Protein AF-A0ABC9VA26-F1 (afdb_monomer)

pLDDT: mean 80.72, std 15.95, range [45.5, 97.56]

Organism: NCBI:txid1295642

Solvent-accessible surface area (backbone atoms only — not comparable to full-atom values): 7708 Å² total; per-residue (Å²): 144,66,65,67,63,56,54,51,50,52,51,47,50,50,53,49,50,54,56,55,55,68,72,54,53,79,58,58,50,51,78,72,50,93,69,86,76,56,48,67,60,54,50,55,52,52,76,69,41,89,43,71,68,48,44,47,44,54,45,52,43,40,54,74,69,68,38,64,42,79,90,37,53,64,40,18,55,49,41,52,52,49,26,42,77,73,64,79,35,77,81,77,71,78,74,79,74,84,73,56,68,65,57,56,55,48,54,50,52,77,75,37,62,76,74,57,53,56,57,59,66,60,64,78,70,75,124

Nearest PDB structures (foldseek):
  8gck-assembly1_B  TM=5.542E-01  e=7.137E+00  Homo sapiens
  2xcc-assembly1_B  TM=4.313E-01  e=4.707E+00  Pseudomonas aeruginosa

Mean predicted aligned error: 15.09 Å

Secondary structure (DSSP, 8-state):
--HHHHHHHHHHHHHHHHHHTTTS-HHHHHHH-SSPPPHHHHHHHHHT--SHHHHHHHHHHHHHTT--SGGGHHHHHHHHHHHHHHTSS-----------HHHHHHHHHHHS-HHHHHHHHHHTT--

Foldseek 3Di:
DPVVVVVVVVVVVVVVVVVVVVPDDPLVVLVVDPDDDDLVVLVVQVVVCPDLVSLVSSLVSLVVVVCCDVVNVSSVVSNQVSCVVNVNDDPPPPPPDPDPPVVVLVVVPVVDDPVVSVVVVVVVPDD

Radius of gyration: 26.91 Å; Cα contacts (8 Å, |Δi|>4): 59; chains: 1; bounding box: 65×31×69 Å

Structure (mmCIF, N/CA/C/O backbone):
data_AF-A0ABC9VA26-F1
#
_entry.id   AF-A0ABC9VA26-F1
#
loop_
_atom_site.group_PDB
_atom_site.id
_atom_site.type_symbol
_atom_site.label_atom_id
_atom_site.label_alt_id
_atom_site.label_comp_id
_atom_site.label_asym_id
_atom_site.label_entity_id
_atom_site.label_seq_id
_atom_site.pdbx_PDB_ins_code
_atom_site.Cartn_x
_atom_site.Cartn_y
_atom_site.Cartn_z
_atom_site.occupancy
_atom_site.B_iso_or_equiv
_atom_site.auth_seq_id
_atom_site.auth_comp_id
_atom_site.auth_asym_id
_atom_site.auth_atom_id
_atom_site.pdbx_PDB_model_num
ATOM 1 N N . MET A 1 1 ? -43.590 -19.117 21.210 1.00 52.62 1 MET A N 1
ATOM 2 C CA . MET A 1 1 ? -43.569 -17.642 21.121 1.00 52.62 1 MET A CA 1
ATOM 3 C C . MET A 1 1 ? -42.181 -17.157 21.568 1.00 52.62 1 MET A C 1
ATOM 5 O O . MET A 1 1 ? -42.083 -16.396 22.511 1.00 52.62 1 M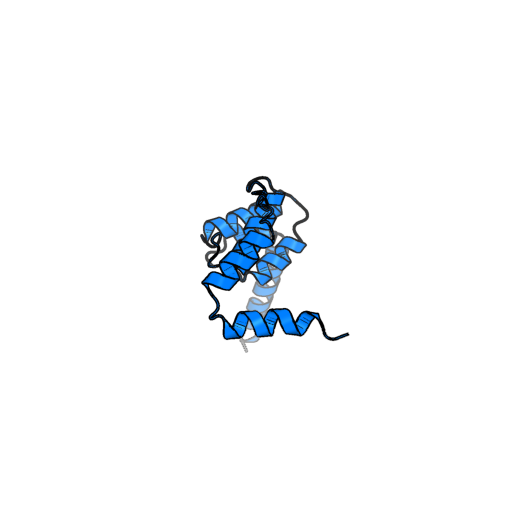ET A O 1
ATOM 9 N N . GLU A 1 2 ? -41.098 -17.658 20.947 1.00 58.44 2 GLU A N 1
ATOM 10 C CA . GLU A 1 2 ? -39.715 -17.468 21.457 1.00 58.44 2 GLU A CA 1
ATOM 11 C C . GLU A 1 2 ? -38.698 -16.985 20.403 1.00 58.44 2 GLU A C 1
ATOM 13 O O . GLU A 1 2 ? -37.549 -16.703 20.729 1.00 58.44 2 GLU A O 1
ATOM 18 N N . HIS A 1 3 ? -39.095 -16.843 19.135 1.00 56.91 3 HIS A N 1
ATOM 19 C CA . HIS A 1 3 ? -38.158 -16.504 18.054 1.00 56.91 3 HIS A CA 1
ATOM 20 C C . HIS A 1 3 ? -37.775 -15.014 17.995 1.00 56.91 3 HIS A C 1
ATOM 22 O O . HIS A 1 3 ? -36.692 -14.689 17.508 1.00 56.91 3 HIS A O 1
ATOM 28 N N . ASP A 1 4 ? -38.604 -14.119 18.542 1.00 59.69 4 ASP A N 1
ATOM 29 C CA . ASP A 1 4 ? -38.341 -12.671 18.523 1.00 59.69 4 ASP A CA 1
ATOM 30 C C . ASP A 1 4 ? -37.138 -12.271 19.389 1.00 59.69 4 ASP A C 1
ATOM 32 O O . ASP A 1 4 ? -36.371 -11.384 19.014 1.00 59.69 4 ASP A O 1
ATOM 36 N N . GLY A 1 5 ? -36.910 -12.961 20.512 1.00 70.19 5 GLY A N 1
ATOM 37 C CA . GLY A 1 5 ? -35.782 -12.668 21.404 1.00 70.19 5 GLY A CA 1
ATOM 38 C C . GLY A 1 5 ? -34.422 -13.033 20.800 1.00 70.19 5 GLY A C 1
ATOM 39 O O . GLY A 1 5 ? -33.432 -12.337 21.024 1.00 70.19 5 GLY A O 1
ATOM 40 N N . VAL A 1 6 ? -34.375 -14.091 19.985 1.00 74.56 6 VAL A N 1
ATOM 41 C CA . VAL A 1 6 ? -33.148 -14.540 19.307 1.00 74.56 6 VAL A CA 1
ATOM 42 C C . VAL A 1 6 ? -32.768 -13.579 18.183 1.00 74.56 6 VAL A C 1
ATOM 44 O O . VAL A 1 6 ? -31.606 -13.213 18.040 1.00 74.56 6 VAL A O 1
ATOM 47 N N . LEU A 1 7 ? -33.746 -13.113 17.404 1.00 72.62 7 LEU A N 1
ATOM 48 C CA . LEU A 1 7 ? -33.492 -12.140 16.342 1.00 72.62 7 LEU A CA 1
ATOM 49 C C . LEU A 1 7 ? -33.051 -10.788 16.910 1.00 72.62 7 LEU A C 1
ATOM 51 O O . LEU A 1 7 ? -32.114 -10.183 16.388 1.00 72.62 7 LEU A O 1
ATOM 55 N N . GLN A 1 8 ? -33.658 -10.338 18.013 1.00 77.06 8 GLN A N 1
ATOM 56 C CA . GLN A 1 8 ? -33.216 -9.121 18.691 1.00 77.06 8 GLN A CA 1
ATOM 57 C C . GLN A 1 8 ? -31.801 -9.249 19.258 1.00 77.06 8 GLN A C 1
ATOM 59 O O . GLN A 1 8 ? -31.021 -8.309 19.119 1.00 77.06 8 GLN A O 1
ATOM 64 N N . SER A 1 9 ? -31.425 -10.401 19.824 1.00 78.25 9 SER A N 1
ATOM 65 C CA . SER A 1 9 ? -30.067 -10.598 20.347 1.00 78.25 9 SER A CA 1
ATOM 66 C C . SER A 1 9 ? -29.009 -10.594 19.239 1.00 78.25 9 SER A C 1
ATOM 68 O O . SER A 1 9 ? -27.959 -9.975 19.403 1.00 78.25 9 SER A O 1
ATOM 70 N N . ILE A 1 10 ? -29.305 -11.192 18.080 1.00 79.75 10 ILE A N 1
ATOM 71 C CA . ILE A 1 10 ? -28.419 -11.179 16.907 1.00 79.75 10 ILE A CA 1
ATOM 72 C C . ILE A 1 10 ? -28.269 -9.756 16.357 1.00 79.75 10 ILE A C 1
ATOM 74 O O . ILE A 1 10 ? -27.153 -9.307 16.093 1.00 79.75 10 ILE A O 1
ATOM 78 N N . LEU A 1 11 ? -29.373 -9.017 16.213 1.00 79.38 11 LEU A N 1
ATOM 79 C CA . LEU A 1 11 ? -29.345 -7.634 15.729 1.00 79.38 11 LEU A CA 1
ATOM 80 C C . LEU A 1 11 ? -28.614 -6.702 16.703 1.00 79.38 11 LEU A C 1
ATOM 82 O O . LEU A 1 11 ? -27.843 -5.841 16.276 1.00 79.38 11 LEU A O 1
ATOM 86 N N . GLN A 1 12 ? -28.803 -6.900 18.007 1.00 81.81 12 GLN A N 1
ATOM 87 C CA . GLN A 1 12 ? -28.093 -6.168 19.049 1.00 81.81 12 GLN A CA 1
ATOM 88 C C . GLN A 1 12 ? -26.593 -6.479 19.022 1.00 81.81 12 GLN A C 1
ATOM 90 O O . GLN A 1 12 ? -25.783 -5.554 19.035 1.00 81.81 12 GLN A O 1
ATOM 95 N N . ALA A 1 13 ? -26.214 -7.753 18.893 1.00 77.00 13 ALA A N 1
ATOM 96 C CA . ALA A 1 13 ? -24.822 -8.167 18.748 1.00 77.00 13 ALA A CA 1
ATOM 97 C C . ALA A 1 13 ? -24.181 -7.563 17.489 1.00 77.00 13 ALA A C 1
ATOM 99 O O . ALA A 1 13 ? -23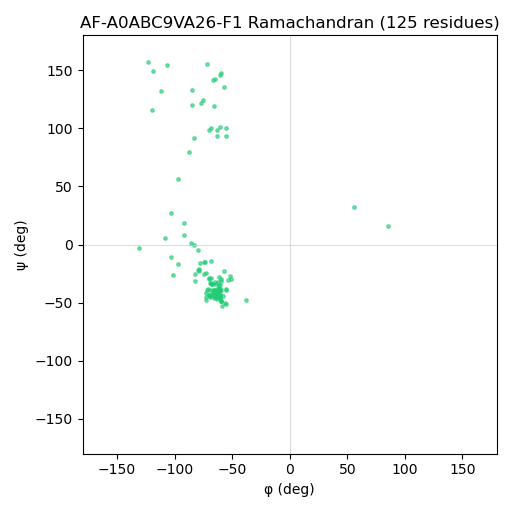.051 -7.082 17.542 1.00 77.00 13 ALA A O 1
ATOM 100 N N . TYR A 1 14 ? -24.916 -7.502 16.375 1.00 71.56 14 TYR A N 1
ATOM 101 C CA . TYR A 1 14 ? -24.460 -6.871 15.137 1.00 71.56 14 TYR A CA 1
ATOM 102 C C . TYR A 1 14 ? -24.277 -5.351 15.288 1.00 71.56 14 TYR A C 1
ATOM 104 O O . TYR A 1 14 ? -23.264 -4.791 14.861 1.00 71.56 14 TYR A O 1
ATOM 112 N N . ALA A 1 15 ? -25.220 -4.667 15.939 1.00 73.50 15 ALA A N 1
ATOM 113 C CA . ALA A 1 15 ? -25.124 -3.238 16.223 1.00 73.50 15 ALA A CA 1
ATOM 114 C C . ALA A 1 15 ? -23.973 -2.914 17.192 1.00 73.50 15 ALA A C 1
ATOM 116 O O . ALA A 1 15 ? -23.268 -1.918 17.005 1.00 73.50 15 ALA A O 1
ATOM 117 N N . GLU A 1 16 ? -23.749 -3.757 18.202 1.00 71.19 16 GLU A N 1
ATOM 118 C CA . GLU A 1 16 ? -22.626 -3.643 19.131 1.00 71.19 16 GLU A CA 1
ATOM 119 C C . GLU A 1 16 ? -21.286 -3.928 18.461 1.00 71.19 16 GLU A C 1
ATOM 121 O O . GLU A 1 16 ? -20.353 -3.152 18.657 1.00 71.19 16 GLU A O 1
ATOM 126 N N . HIS A 1 17 ? -21.193 -4.967 17.629 1.00 68.00 17 HIS A N 1
ATOM 127 C CA . HIS A 1 17 ? -20.025 -5.241 16.794 1.00 68.00 17 HIS A CA 1
ATOM 128 C C . HIS A 1 17 ? -19.709 -4.017 15.936 1.00 68.00 17 HIS A C 1
ATOM 130 O O . HIS A 1 17 ? -18.620 -3.464 16.020 1.00 68.00 17 HIS A O 1
ATOM 136 N N . ARG A 1 18 ? -20.694 -3.465 15.222 1.00 62.22 18 ARG A N 1
ATOM 137 C CA . ARG A 1 18 ? -20.500 -2.253 14.419 1.00 62.22 18 ARG A CA 1
ATOM 138 C C . ARG A 1 18 ? -20.095 -1.034 15.257 1.00 62.22 18 ARG A C 1
ATOM 140 O O . ARG A 1 18 ? -19.296 -0.235 14.788 1.00 62.22 18 ARG A O 1
ATOM 147 N N . LYS A 1 19 ? -20.590 -0.883 16.494 1.00 58.97 19 LYS A N 1
ATOM 148 C CA . LYS A 1 19 ? -20.181 0.183 17.437 1.00 58.97 19 LYS A CA 1
ATOM 149 C C . LYS A 1 19 ? -18.763 -0.003 17.984 1.00 58.97 19 LYS A C 1
ATOM 151 O O . LYS A 1 19 ? -18.067 0.994 18.154 1.00 58.97 19 LYS A O 1
ATOM 156 N N . ARG A 1 20 ? -18.338 -1.237 18.266 1.00 54.88 20 ARG A N 1
ATOM 157 C CA . ARG A 1 20 ? -16.972 -1.566 18.715 1.00 54.88 20 ARG A CA 1
ATOM 158 C C . ARG A 1 20 ? -15.976 -1.384 17.566 1.00 54.88 20 ARG A C 1
ATOM 160 O O . ARG A 1 20 ? -14.976 -0.699 17.739 1.00 54.88 20 ARG A O 1
ATOM 167 N N . HIS A 1 21 ? -16.344 -1.838 16.370 1.00 49.78 21 HIS A N 1
ATOM 168 C CA . HIS A 1 21 ? -15.609 -1.613 15.123 1.00 49.78 21 HIS A CA 1
ATOM 169 C C . HIS A 1 21 ? -15.627 -0.146 14.662 1.00 49.78 21 HIS A C 1
ATOM 171 O O . HIS A 1 21 ? -14.818 0.245 13.836 1.00 49.78 21 HIS A O 1
ATOM 177 N N . ARG A 1 22 ? -16.503 0.701 15.221 1.00 49.09 22 ARG A N 1
ATOM 178 C CA . ARG A 1 22 ? -16.491 2.158 14.996 1.00 49.09 22 ARG A CA 1
ATOM 179 C C . ARG A 1 22 ? -15.350 2.868 15.737 1.00 49.09 22 ARG A C 1
ATOM 181 O O . ARG A 1 22 ? -15.117 4.042 15.466 1.00 49.09 22 ARG A O 1
ATOM 188 N N . LYS A 1 23 ? -14.701 2.207 16.708 1.00 48.28 23 LYS A N 1
ATOM 189 C CA . LYS A 1 23 ? -13.580 2.764 17.486 1.00 48.28 23 LYS 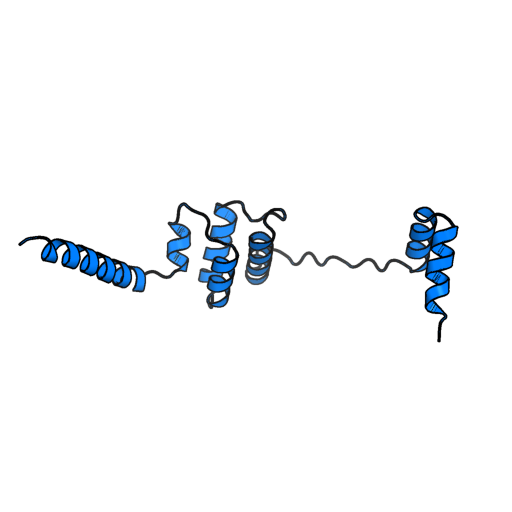A CA 1
ATOM 190 C C . LYS A 1 23 ? -12.206 2.270 17.036 1.00 48.28 23 LYS A C 1
ATOM 192 O O . LYS A 1 23 ? -11.251 3.008 17.242 1.00 48.28 23 LYS A O 1
ATOM 197 N N . MET A 1 24 ? -12.110 1.081 16.441 1.00 56.69 24 MET A N 1
ATOM 198 C CA . MET A 1 24 ? -10.865 0.617 15.825 1.00 56.69 24 MET A CA 1
ATOM 199 C C . MET A 1 24 ? -10.764 1.159 14.406 1.00 56.69 24 MET A C 1
ATOM 201 O O . MET A 1 24 ? -11.717 1.114 13.629 1.00 56.69 24 MET A O 1
ATOM 205 N N . SER A 1 25 ? -9.597 1.696 14.087 1.00 76.50 25 SER A N 1
ATOM 206 C CA . SER A 1 25 ? -9.290 2.174 12.744 1.00 76.50 25 SER A CA 1
ATOM 207 C C . SER A 1 25 ? -9.249 0.981 11.781 1.00 76.50 25 SER A C 1
ATOM 209 O O . SER A 1 25 ? -8.717 -0.068 12.132 1.00 76.50 25 SER A O 1
ATOM 211 N N . GLU A 1 26 ? -9.752 1.121 10.550 1.00 83.50 26 GLU A N 1
ATOM 212 C CA . GLU A 1 26 ? -9.648 0.081 9.502 1.00 83.50 26 GLU A CA 1
ATOM 213 C C . GLU A 1 26 ? -8.198 -0.410 9.310 1.00 83.50 26 GLU A C 1
ATOM 215 O O . GLU A 1 26 ? -7.956 -1.569 8.983 1.00 83.50 26 GLU A O 1
ATOM 220 N N . PHE A 1 27 ? -7.224 0.451 9.613 1.00 86.31 27 PHE A N 1
ATOM 221 C CA . PHE A 1 27 ? -5.795 0.152 9.577 1.00 86.31 27 PHE A CA 1
ATOM 222 C C . PHE A 1 27 ? -5.301 -0.714 10.743 1.00 86.31 27 PHE A C 1
ATOM 224 O O . PHE A 1 27 ? -4.285 -1.384 10.602 1.00 86.31 27 PHE A O 1
ATOM 231 N N . GLU A 1 28 ? -5.973 -0.701 11.896 1.00 86.81 28 GLU A N 1
ATOM 232 C CA . GLU A 1 28 ? -5.645 -1.602 13.013 1.00 86.81 28 GLU A CA 1
ATOM 233 C C . GLU A 1 28 ? -6.067 -3.031 12.683 1.00 86.81 28 GLU A C 1
ATOM 235 O O . GLU A 1 28 ? -5.299 -3.962 12.898 1.00 86.81 28 GLU A O 1
ATOM 240 N N . TYR A 1 29 ? -7.221 -3.198 12.028 1.00 86.62 29 TYR A N 1
ATOM 241 C CA . TYR A 1 29 ? -7.679 -4.513 11.580 1.00 86.62 29 TYR A CA 1
ATOM 242 C C . TYR A 1 29 ? -6.714 -5.189 10.610 1.00 86.62 29 TYR A C 1
ATOM 244 O O . TYR A 1 29 ? -6.627 -6.417 10.612 1.00 86.62 29 TYR A O 1
ATOM 252 N N . LEU A 1 30 ? -5.956 -4.431 9.811 1.00 90.25 30 LEU A N 1
ATOM 253 C CA . LEU A 1 30 ? -4.929 -5.013 8.946 1.00 90.25 30 LEU A CA 1
ATOM 254 C C . LEU A 1 30 ? -3.937 -5.867 9.748 1.00 90.25 30 LEU A C 1
ATOM 256 O O . LEU A 1 30 ? -3.579 -6.954 9.300 1.00 90.25 30 LEU A O 1
ATOM 260 N N . GLN A 1 31 ? -3.549 -5.447 10.954 1.00 87.00 31 GLN A N 1
ATOM 261 C CA . GLN A 1 31 ? -2.582 -6.187 11.767 1.00 87.00 31 GLN A CA 1
ATOM 262 C C . GLN A 1 31 ? -3.139 -7.505 12.318 1.00 87.00 31 GLN A C 1
ATOM 264 O O . GLN A 1 31 ? -2.392 -8.473 12.416 1.00 87.00 31 GLN A O 1
ATOM 269 N N . ASP A 1 32 ? -4.442 -7.601 12.557 1.00 86.50 32 ASP A N 1
ATOM 270 C CA . ASP A 1 32 ? -5.038 -8.799 13.164 1.00 86.50 32 ASP A CA 1
ATOM 271 C C . ASP A 1 32 ? -5.635 -9.774 12.138 1.00 86.50 32 ASP A C 1
ATOM 273 O O . ASP A 1 32 ? -5.913 -10.933 12.446 1.00 86.50 32 ASP A O 1
ATOM 277 N N . THR A 1 33 ? -5.863 -9.319 10.903 1.00 88.12 33 THR A N 1
ATOM 278 C CA . THR A 1 33 ? -6.599 -10.105 9.906 1.00 88.12 33 THR A CA 1
ATOM 279 C C . THR A 1 33 ? -5.744 -11.253 9.335 1.00 88.12 33 THR A C 1
ATOM 281 O O . THR A 1 33 ? -4.690 -10.985 8.753 1.00 88.12 33 THR A O 1
ATOM 284 N N . PRO A 1 34 ? -6.200 -12.525 9.396 1.00 92.19 34 PRO A N 1
ATOM 285 C CA . PRO A 1 34 ? -5.434 -13.677 8.906 1.00 92.19 34 PRO A CA 1
ATOM 286 C C . PRO A 1 34 ? -5.557 -13.915 7.390 1.00 92.19 34 PRO A C 1
ATOM 288 O O . PRO A 1 34 ? -4.980 -14.863 6.869 1.00 92.19 34 PRO A O 1
ATOM 291 N N . TYR A 1 35 ? -6.327 -13.092 6.676 1.00 92.44 35 TYR A N 1
ATOM 292 C CA . TYR A 1 35 ? -6.571 -13.207 5.238 1.00 92.44 35 TYR A CA 1
ATOM 293 C C . TYR A 1 35 ? -6.181 -11.936 4.480 1.00 92.44 35 TYR A C 1
ATOM 295 O O . TYR A 1 35 ? -6.142 -10.837 5.044 1.00 92.44 35 TYR A O 1
ATOM 303 N N . LEU A 1 36 ? -5.910 -12.113 3.185 1.00 95.50 36 LEU A N 1
ATOM 304 C CA . LEU A 1 36 ? -5.520 -11.052 2.268 1.00 95.50 36 LEU A CA 1
ATOM 305 C C . LEU A 1 36 ? -6.757 -10.345 1.694 1.00 95.50 36 LEU A C 1
ATOM 307 O O . LEU A 1 36 ? -7.587 -10.965 1.030 1.00 95.50 36 LEU A O 1
ATOM 311 N N . TYR A 1 37 ? -6.875 -9.039 1.924 1.00 95.94 37 TYR A N 1
ATOM 312 C CA . TYR A 1 37 ? -7.863 -8.194 1.256 1.00 95.94 37 TYR A CA 1
ATOM 313 C C . TYR A 1 37 ? -7.492 -7.965 -0.211 1.00 95.94 37 TYR A C 1
ATOM 315 O O . TYR A 1 37 ? -6.320 -8.008 -0.580 1.00 95.94 37 TYR A O 1
ATOM 323 N N . SER A 1 38 ? -8.488 -7.675 -1.052 1.00 96.12 38 SER A N 1
ATOM 324 C CA . SER A 1 38 ? -8.256 -7.329 -2.461 1.00 96.12 38 SER A CA 1
ATOM 325 C C . SER A 1 38 ? -7.367 -6.087 -2.608 1.00 96.12 38 SER A C 1
ATOM 327 O O . SER A 1 38 ? -7.438 -5.160 -1.798 1.00 96.12 38 SER A O 1
ATOM 329 N N . SER A 1 39 ? -6.566 -6.032 -3.673 1.00 96.12 39 SER A N 1
ATOM 330 C CA . SER A 1 39 ? -5.724 -4.863 -3.960 1.00 96.12 39 SER A CA 1
ATOM 331 C C . SER A 1 39 ? -6.537 -3.579 -4.137 1.00 96.12 39 SER A C 1
ATOM 333 O O . SER A 1 39 ? -6.060 -2.500 -3.793 1.00 96.12 39 SER A O 1
ATOM 335 N N . ASP A 1 40 ? -7.768 -3.683 -4.644 1.00 96.31 40 ASP A N 1
ATOM 336 C CA . ASP A 1 40 ? -8.650 -2.531 -4.844 1.00 96.31 40 ASP A CA 1
ATOM 337 C C . ASP A 1 40 ? -9.119 -1.946 -3.511 1.00 96.31 40 ASP A C 1
ATOM 339 O O . ASP A 1 40 ? -9.018 -0.737 -3.307 1.00 96.31 40 ASP A O 1
ATOM 343 N N . TYR A 1 41 ? -9.514 -2.798 -2.559 1.00 95.38 41 TYR A N 1
ATOM 344 C CA . TYR A 1 41 ? -9.849 -2.356 -1.204 1.00 95.38 41 TYR A CA 1
ATOM 345 C C . TYR A 1 41 ? -8.656 -1.680 -0.516 1.00 95.38 41 TYR A C 1
ATOM 347 O O . TYR A 1 41 ? -8.795 -0.610 0.073 1.00 95.38 41 TYR A O 1
ATOM 355 N N . LEU A 1 42 ? -7.454 -2.259 -0.629 1.00 96.00 42 LEU A N 1
ATOM 356 C CA . LEU A 1 42 ? -6.252 -1.655 -0.047 1.00 96.00 42 LEU A CA 1
ATOM 357 C C . LEU A 1 42 ? -5.915 -0.300 -0.684 1.00 96.00 42 LEU A C 1
ATOM 359 O O . LEU A 1 42 ? -5.450 0.602 0.012 1.00 96.00 42 LEU A O 1
ATOM 363 N N . ARG A 1 43 ? -6.182 -0.120 -1.984 1.00 96.50 43 ARG A N 1
ATOM 364 C CA . ARG A 1 43 ? -6.040 1.177 -2.664 1.00 96.50 43 ARG A CA 1
ATOM 365 C C . ARG A 1 43 ? -7.045 2.205 -2.160 1.00 96.50 43 ARG A C 1
ATOM 367 O O . ARG A 1 43 ? -6.675 3.364 -1.988 1.00 96.50 43 ARG A O 1
ATOM 374 N N . GLU A 1 44 ? -8.295 1.817 -1.932 1.00 94.50 44 GLU A N 1
ATOM 375 C CA . GLU A 1 44 ? -9.297 2.703 -1.329 1.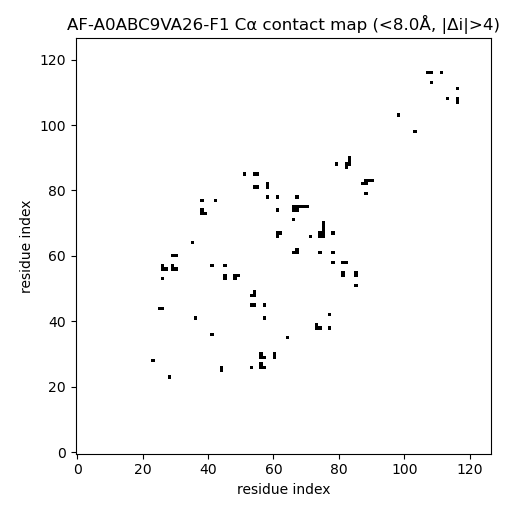00 94.50 44 GLU A CA 1
ATOM 376 C C . GLU A 1 44 ? -8.890 3.118 0.084 1.00 94.50 44 GLU A C 1
ATOM 378 O O . GLU A 1 44 ? -8.895 4.307 0.403 1.00 94.50 44 GLU A O 1
ATOM 383 N N . LEU A 1 45 ? -8.434 2.158 0.888 1.00 94.31 45 LEU A N 1
ATOM 384 C CA . LEU A 1 45 ? -7.939 2.413 2.234 1.00 94.31 45 LEU A CA 1
ATOM 385 C C . LEU A 1 45 ? -6.730 3.361 2.214 1.00 94.31 45 LEU A C 1
ATOM 387 O O . LEU A 1 45 ? -6.674 4.326 2.973 1.00 94.31 45 LEU A O 1
ATOM 391 N N . TYR A 1 46 ? -5.795 3.146 1.288 1.00 95.88 46 TYR A N 1
ATOM 392 C CA . TYR A 1 46 ? -4.645 4.020 1.081 1.00 95.88 46 TYR A CA 1
ATOM 393 C C . TYR A 1 46 ? -5.036 5.455 0.687 1.00 95.88 46 TYR A C 1
ATOM 395 O O . TYR A 1 46 ? -4.425 6.404 1.176 1.00 95.88 46 TYR A O 1
ATOM 403 N N . ARG A 1 47 ? -6.089 5.654 -0.119 1.00 93.94 47 ARG A N 1
ATOM 404 C CA . ARG A 1 47 ? -6.600 7.004 -0.440 1.00 93.94 47 ARG A CA 1
ATOM 405 C C . ARG A 1 47 ? -7.088 7.766 0.797 1.00 93.94 47 ARG A C 1
ATOM 407 O O . ARG A 1 47 ? -7.026 8.989 0.795 1.00 93.94 47 ARG A O 1
ATOM 414 N N . GLY A 1 48 ? -7.550 7.063 1.835 1.00 89.88 48 GLY A N 1
ATOM 415 C CA . GLY A 1 48 ? -7.918 7.633 3.140 1.00 89.88 48 GLY A CA 1
ATOM 416 C C . GLY A 1 48 ? -6.779 7.657 4.175 1.00 89.88 48 GLY A C 1
ATOM 417 O O . GLY A 1 48 ? -7.009 7.918 5.364 1.00 89.88 48 GLY A O 1
ATOM 418 N N . ALA A 1 49 ? -5.547 7.325 3.773 1.00 92.12 49 ALA A N 1
ATOM 419 C CA . ALA A 1 49 ? -4.391 7.252 4.660 1.00 92.12 49 ALA A CA 1
ATOM 420 C C . ALA A 1 49 ? -3.687 8.614 4.800 1.00 92.12 49 ALA A C 1
ATOM 422 O O . ALA A 1 49 ? -2.633 8.857 4.214 1.00 92.12 49 ALA A O 1
ATOM 423 N N . ASP A 1 50 ? -4.241 9.488 5.642 1.00 90.56 50 ASP A N 1
ATOM 424 C CA . ASP A 1 50 ? -3.713 10.853 5.841 1.00 90.56 50 ASP A CA 1
ATOM 425 C C . ASP A 1 50 ? -2.406 10.921 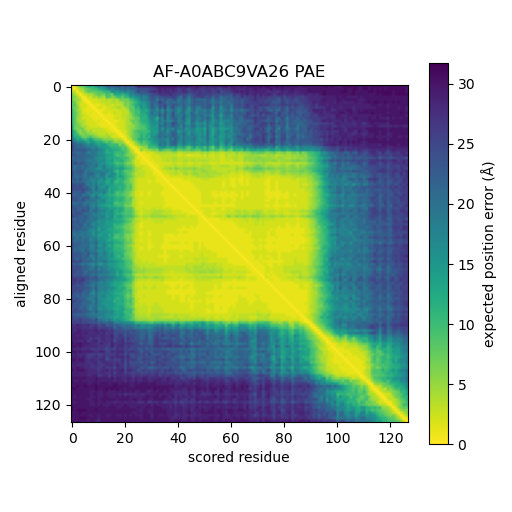6.651 1.00 90.56 50 ASP A C 1
ATOM 427 O O . ASP A 1 50 ? -1.739 11.954 6.687 1.00 90.56 50 ASP A O 1
ATOM 431 N N . THR A 1 51 ? -2.032 9.841 7.343 1.00 93.50 51 THR A N 1
ATOM 432 C CA . THR A 1 51 ? -0.867 9.818 8.238 1.00 93.50 51 THR A CA 1
ATOM 433 C C . THR A 1 51 ? 0.176 8.806 7.784 1.00 93.50 51 THR A C 1
ATOM 435 O O . THR A 1 51 ? -0.148 7.745 7.246 1.00 93.50 51 THR A O 1
ATOM 438 N N . LYS A 1 52 ? 1.453 9.103 8.067 1.00 95.00 52 LYS A N 1
ATOM 439 C CA . LYS A 1 52 ? 2.566 8.170 7.823 1.00 95.00 52 LYS A CA 1
ATOM 440 C C . LYS A 1 52 ? 2.351 6.821 8.512 1.00 95.00 52 LYS A C 1
ATOM 442 O O . LYS A 1 52 ? 2.635 5.792 7.919 1.00 95.00 52 LYS A O 1
ATOM 447 N N . GLU A 1 53 ? 1.794 6.819 9.721 1.00 94.62 53 GLU A N 1
ATOM 448 C CA . GLU A 1 53 ? 1.509 5.590 10.472 1.00 94.62 53 GLU A CA 1
ATOM 449 C C . GLU A 1 53 ? 0.492 4.686 9.757 1.00 94.62 53 GLU A C 1
ATOM 451 O O . GLU A 1 53 ? 0.701 3.482 9.644 1.00 94.62 53 GLU A O 1
ATOM 456 N N . LYS A 1 54 ? -0.591 5.260 9.217 1.00 94.19 54 LYS A N 1
ATOM 457 C CA . LYS A 1 54 ? -1.585 4.512 8.432 1.00 94.19 54 LYS A CA 1
ATOM 458 C C . LYS A 1 54 ? -0.958 3.897 7.179 1.00 94.19 54 LYS A C 1
ATOM 460 O O . LYS A 1 54 ? -1.201 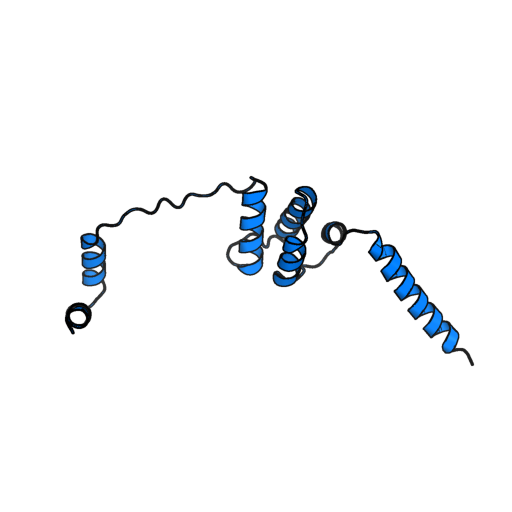2.732 6.874 1.00 94.19 54 LYS A O 1
ATOM 465 N N . LYS A 1 55 ? -0.117 4.669 6.484 1.00 96.19 55 LYS A N 1
ATOM 466 C CA . LYS A 1 55 ? 0.639 4.196 5.317 1.00 96.19 55 LYS A CA 1
ATOM 467 C C . LYS A 1 55 ? 1.611 3.073 5.690 1.00 96.19 55 LYS A C 1
ATOM 469 O O . LYS A 1 55 ? 1.661 2.076 4.982 1.00 96.19 55 LYS A O 1
ATOM 474 N N . GLN A 1 56 ? 2.303 3.184 6.827 1.00 96.50 56 GLN A N 1
ATOM 475 C CA . GLN A 1 56 ? 3.183 2.128 7.336 1.00 96.50 56 GLN A CA 1
ATOM 476 C C . GLN A 1 56 ? 2.412 0.831 7.607 1.00 96.50 56 GLN A C 1
ATOM 478 O O . GLN A 1 56 ? 2.828 -0.224 7.152 1.00 96.50 56 GLN A O 1
ATOM 483 N N . LYS A 1 57 ? 1.239 0.901 8.252 1.00 95.94 57 LYS A N 1
ATOM 484 C CA . LYS A 1 57 ? 0.408 -0.292 8.504 1.00 95.94 57 LYS A CA 1
ATOM 485 C C . LYS A 1 57 ? -0.006 -1.005 7.211 1.00 95.94 57 LYS A C 1
ATOM 487 O O . LYS A 1 57 ? -0.014 -2.231 7.173 1.00 95.94 57 LYS A O 1
ATOM 492 N N . LEU A 1 58 ? -0.327 -0.257 6.152 1.00 96.31 58 LEU A N 1
ATOM 493 C CA . LEU A 1 58 ? -0.588 -0.820 4.819 1.00 96.31 58 LEU A CA 1
ATOM 494 C C . LEU A 1 58 ? 0.658 -1.462 4.199 1.00 96.31 58 LEU A C 1
ATOM 496 O O . LEU A 1 58 ? 0.559 -2.543 3.624 1.00 96.31 58 LEU A O 1
ATOM 500 N N . PHE A 1 59 ? 1.808 -0.796 4.307 1.00 97.56 59 PHE A N 1
ATOM 501 C CA . PHE A 1 59 ? 3.082 -1.302 3.804 1.00 97.56 59 PHE A CA 1
ATOM 502 C C . PHE A 1 59 ? 3.431 -2.646 4.453 1.00 97.56 59 PHE A C 1
ATOM 504 O O . PHE A 1 59 ? 3.609 -3.643 3.753 1.00 97.56 59 PHE A O 1
ATOM 511 N N . ASP A 1 60 ? 3.408 -2.691 5.785 1.00 96.44 60 ASP A N 1
ATOM 512 C CA . ASP A 1 60 ? 3.705 -3.886 6.576 1.00 96.44 60 ASP A CA 1
ATOM 513 C C . ASP A 1 60 ? 2.701 -5.011 6.287 1.00 96.44 60 ASP A C 1
ATOM 515 O O . ASP A 1 60 ? 3.070 -6.181 6.215 1.00 96.44 60 ASP A O 1
ATOM 519 N N . TYR A 1 61 ? 1.423 -4.670 6.086 1.00 96.94 61 TYR A N 1
ATOM 520 C CA . TYR A 1 61 ? 0.387 -5.636 5.725 1.00 96.94 61 TYR A CA 1
ATOM 521 C C . TYR A 1 61 ? 0.694 -6.335 4.396 1.00 96.94 61 TYR A C 1
ATOM 523 O O . TYR A 1 61 ? 0.607 -7.559 4.318 1.00 96.94 61 TYR A O 1
ATOM 531 N N . ILE A 1 62 ? 1.084 -5.578 3.365 1.00 96.94 62 ILE A N 1
ATOM 532 C CA . ILE A 1 62 ? 1.443 -6.143 2.057 1.00 96.94 62 ILE A CA 1
ATOM 533 C C . ILE A 1 62 ? 2.686 -7.037 2.171 1.00 96.94 62 ILE A C 1
ATOM 535 O O . ILE A 1 62 ? 2.687 -8.134 1.612 1.00 96.94 62 ILE A O 1
ATOM 539 N N . GLN A 1 63 ? 3.701 -6.619 2.937 1.00 96.44 63 GLN A N 1
ATOM 540 C CA . GLN A 1 63 ? 4.897 -7.436 3.183 1.00 96.44 63 GLN A CA 1
ATOM 541 C C . GLN A 1 63 ? 4.580 -8.724 3.936 1.00 96.44 63 GLN A C 1
ATOM 543 O O . GLN A 1 63 ? 5.093 -9.779 3.586 1.00 96.44 63 GLN A O 1
ATOM 548 N N . ARG A 1 64 ? 3.715 -8.665 4.954 1.00 96.44 64 ARG A N 1
ATOM 549 C CA . ARG A 1 64 ? 3.352 -9.839 5.756 1.00 96.44 64 ARG A CA 1
ATOM 550 C C . ARG A 1 64 ? 2.709 -10.945 4.923 1.00 96.44 64 ARG A C 1
ATOM 552 O O . ARG A 1 64 ? 2.884 -12.115 5.240 1.00 96.44 64 ARG A O 1
ATOM 559 N N . PHE A 1 65 ? 1.935 -10.577 3.905 1.00 96.75 65 PHE A N 1
ATOM 560 C CA . PHE A 1 65 ? 1.334 -11.533 2.974 1.00 96.75 65 PHE A CA 1
ATOM 561 C C . PHE A 1 65 ? 2.255 -11.909 1.809 1.00 96.75 65 PHE A C 1
ATOM 563 O O . PHE A 1 65 ? 1.824 -12.675 0.954 1.00 96.75 65 PHE A O 1
ATOM 570 N N . GLU A 1 66 ? 3.484 -11.382 1.765 1.00 96.62 66 GLU A N 1
ATOM 571 C CA . GLU A 1 66 ? 4.482 -11.664 0.724 1.00 96.62 66 GLU A CA 1
ATOM 572 C C . GLU A 1 66 ? 3.958 -11.378 -0.699 1.00 96.62 66 GLU A C 1
ATOM 574 O O . GLU A 1 66 ? 4.319 -12.032 -1.671 1.00 96.62 66 GLU A O 1
ATOM 579 N N . VAL A 1 67 ? 3.083 -10.372 -0.839 1.00 96.75 67 VAL A N 1
ATOM 580 C CA . VAL A 1 67 ? 2.517 -9.939 -2.136 1.00 96.75 67 VAL A CA 1
ATOM 581 C C . VAL A 1 67 ? 3.163 -8.655 -2.658 1.00 96.75 67 VAL A C 1
ATOM 583 O O . VAL A 1 67 ? 2.566 -7.882 -3.409 1.00 96.75 67 VAL A O 1
ATOM 586 N N . ASN A 1 68 ? 4.410 -8.425 -2.253 1.00 95.44 68 ASN A N 1
ATOM 587 C CA . ASN A 1 68 ? 5.252 -7.298 -2.643 1.00 95.44 68 ASN A CA 1
ATOM 588 C C . ASN A 1 68 ? 6.138 -7.591 -3.870 1.00 95.44 68 ASN A C 1
ATOM 590 O O . ASN A 1 68 ? 7.096 -6.856 -4.104 1.00 95.44 68 ASN A O 1
ATOM 594 N N . ASP A 1 69 ? 5.806 -8.617 -4.660 1.00 93.88 69 ASP A N 1
ATOM 595 C CA . ASP A 1 69 ? 6.502 -8.999 -5.896 1.00 93.88 69 ASP A CA 1
ATOM 596 C C . ASP A 1 69 ? 5.713 -8.647 -7.165 1.00 93.88 69 ASP A C 1
ATOM 598 O O . ASP A 1 69 ? 4.481 -8.604 -7.170 1.00 93.88 69 ASP A O 1
ATOM 602 N N . LYS A 1 70 ? 6.429 -8.460 -8.286 1.00 92.19 70 LYS A N 1
ATOM 603 C CA . LYS A 1 70 ? 5.878 -8.037 -9.595 1.00 92.19 70 LYS A CA 1
ATOM 604 C C . LYS A 1 70 ? 4.778 -8.955 -10.147 1.00 92.19 70 LYS A C 1
ATOM 606 O O . LYS A 1 70 ? 3.962 -8.507 -10.957 1.00 92.19 70 LYS A O 1
ATOM 611 N N . GLU A 1 71 ? 4.741 -10.213 -9.713 1.00 94.19 71 GLU A N 1
ATOM 612 C CA . GLU A 1 71 ? 3.699 -11.187 -10.063 1.00 94.19 71 GLU A CA 1
ATOM 613 C C . GLU A 1 71 ? 2.314 -10.733 -9.568 1.00 94.19 71 GLU A C 1
ATOM 615 O O . GLU A 1 71 ? 1.305 -10.904 -10.254 1.00 94.19 71 GLU A O 1
ATOM 620 N N . TYR A 1 72 ? 2.273 -10.020 -8.440 1.00 95.25 72 TYR A N 1
ATOM 621 C CA . TYR A 1 72 ? 1.069 -9.483 -7.816 1.00 95.25 72 TYR A CA 1
ATOM 622 C C . TYR A 1 72 ? 0.845 -8.014 -8.187 1.00 95.25 72 TYR A C 1
ATOM 624 O O . TYR A 1 72 ? 0.718 -7.156 -7.317 1.00 95.25 72 TYR A O 1
ATOM 632 N N . ARG A 1 73 ? 0.768 -7.702 -9.491 1.00 92.25 73 ARG A N 1
ATOM 633 C CA . ARG A 1 73 ? 0.742 -6.323 -10.044 1.00 92.25 73 ARG A CA 1
ATOM 634 C C . ARG A 1 73 ? -0.049 -5.287 -9.229 1.00 92.25 73 ARG A C 1
ATOM 636 O O . ARG A 1 73 ? 0.436 -4.177 -9.006 1.00 92.25 73 ARG A O 1
ATOM 643 N N . GLY A 1 74 ? -1.275 -5.620 -8.814 1.00 94.62 74 GLY A N 1
ATOM 644 C CA . GLY A 1 74 ? -2.141 -4.714 -8.050 1.00 94.62 74 GLY A CA 1
ATOM 645 C C . GLY A 1 74 ? -1.557 -4.339 -6.686 1.00 94.62 74 GLY A C 1
ATOM 646 O O . GLY A 1 74 ? -1.501 -3.157 -6.350 1.00 94.62 74 GLY A O 1
ATOM 647 N N . TYR A 1 75 ? -1.070 -5.334 -5.947 1.00 97.56 75 TYR A N 1
ATOM 648 C CA . TYR A 1 75 ? -0.425 -5.166 -4.646 1.00 97.56 75 TYR A CA 1
ATOM 649 C C . TYR A 1 75 ? 0.964 -4.553 -4.782 1.00 97.56 75 TYR A C 1
ATOM 651 O O . TYR A 1 75 ? 1.266 -3.589 -4.088 1.00 97.56 75 TYR A O 1
ATOM 659 N N . TYR A 1 76 ? 1.758 -5.038 -5.736 1.00 96.81 76 TYR A N 1
ATOM 660 C CA . TYR A 1 76 ? 3.104 -4.549 -6.012 1.00 96.81 76 TYR A CA 1
ATOM 661 C C . TYR A 1 76 ? 3.136 -3.049 -6.296 1.00 96.81 76 TYR A C 1
ATOM 663 O O . TYR A 1 76 ? 3.882 -2.312 -5.663 1.00 96.81 76 TYR A O 1
ATOM 671 N N . SER A 1 77 ? 2.270 -2.574 -7.197 1.00 96.31 77 SER A N 1
ATOM 672 C CA . SER A 1 77 ? 2.198 -1.142 -7.518 1.00 96.31 77 SER A CA 1
ATOM 673 C C . SER A 1 77 ? 1.847 -0.280 -6.303 1.00 96.31 77 SER A C 1
ATOM 675 O O . SER A 1 77 ? 2.394 0.807 -6.137 1.00 96.31 77 SER A O 1
ATOM 677 N N . LEU A 1 78 ? 0.951 -0.770 -5.439 1.00 97.25 78 LEU A N 1
ATOM 678 C CA . LEU A 1 78 ? 0.579 -0.082 -4.207 1.00 97.25 78 LEU A CA 1
ATOM 679 C C . LEU A 1 78 ? 1.736 -0.096 -3.197 1.00 97.25 78 LEU A C 1
ATOM 681 O O . LEU A 1 78 ? 2.028 0.929 -2.590 1.00 97.25 78 LEU A O 1
ATOM 685 N N . TYR A 1 79 ? 2.409 -1.235 -3.050 1.00 97.44 79 TYR A N 1
ATOM 686 C CA . TYR A 1 79 ? 3.577 -1.405 -2.192 1.00 97.44 79 TYR A CA 1
ATOM 687 C C . TYR A 1 79 ? 4.720 -0.468 -2.588 1.00 97.44 79 TYR A C 1
ATOM 689 O O . TYR A 1 79 ? 5.237 0.247 -1.732 1.00 97.44 79 TYR A O 1
ATOM 697 N N . GLU A 1 80 ? 5.061 -0.408 -3.879 1.00 96.38 80 GLU A N 1
ATOM 698 C CA . GLU A 1 80 ? 6.071 0.516 -4.398 1.00 96.38 80 GLU A CA 1
ATOM 699 C C . GLU A 1 80 ? 5.703 1.972 -4.125 1.00 96.38 80 GLU A C 1
ATOM 701 O O . GLU A 1 80 ? 6.522 2.736 -3.617 1.00 96.38 80 GLU A O 1
ATOM 706 N N . GLN A 1 81 ? 4.460 2.357 -4.429 1.00 96.00 81 GLN A N 1
ATOM 707 C CA . GLN A 1 81 ? 3.991 3.722 -4.222 1.00 96.00 81 GLN A CA 1
ATOM 708 C C . GLN A 1 81 ? 4.090 4.132 -2.747 1.00 96.00 81 GLN A C 1
ATOM 710 O O . GLN A 1 81 ? 4.639 5.187 -2.430 1.00 96.00 81 GLN A O 1
ATOM 715 N N . ILE A 1 82 ? 3.594 3.288 -1.839 1.00 96.75 82 ILE A N 1
ATOM 716 C CA . ILE A 1 82 ? 3.664 3.542 -0.399 1.00 96.75 82 ILE A CA 1
ATOM 717 C C . ILE A 1 82 ? 5.122 3.573 0.068 1.00 96.75 82 ILE A C 1
ATOM 719 O O . ILE A 1 82 ? 5.507 4.474 0.811 1.00 96.75 82 ILE A O 1
ATOM 723 N N . GLY A 1 83 ? 5.943 2.617 -0.368 1.00 96.50 83 GLY A N 1
ATOM 724 C CA . GLY A 1 83 ? 7.347 2.522 0.018 1.00 96.50 83 GLY A CA 1
ATOM 725 C C . GLY A 1 83 ? 8.159 3.743 -0.401 1.00 96.50 83 GLY A C 1
ATOM 726 O O . GLY A 1 83 ? 8.929 4.249 0.410 1.00 96.50 83 GLY A O 1
ATOM 727 N N . ARG A 1 84 ? 7.931 4.281 -1.604 1.00 95.19 84 ARG A N 1
ATOM 728 C CA . ARG A 1 84 ? 8.562 5.530 -2.066 1.00 95.19 84 ARG A CA 1
ATOM 729 C C . ARG A 1 84 ? 8.144 6.727 -1.216 1.00 95.19 84 ARG A C 1
ATOM 731 O O . ARG A 1 84 ? 8.989 7.499 -0.776 1.00 95.19 84 ARG A O 1
ATOM 738 N N . GLU A 1 85 ? 6.854 6.857 -0.898 1.00 95.19 85 GLU A N 1
ATOM 739 C CA . GLU A 1 85 ? 6.364 7.937 -0.026 1.00 95.19 85 GLU A CA 1
ATOM 740 C C . GLU A 1 85 ? 6.888 7.846 1.414 1.00 95.19 85 GLU A C 1
ATOM 742 O O . GLU A 1 85 ? 7.061 8.864 2.095 1.00 95.19 85 GLU A O 1
ATOM 747 N N . LEU A 1 86 ? 7.114 6.627 1.905 1.00 95.94 86 LEU A N 1
ATOM 748 C CA . LEU A 1 86 ? 7.697 6.385 3.221 1.00 95.94 86 LEU A CA 1
ATOM 749 C C . LEU A 1 86 ? 9.224 6.543 3.227 1.00 95.94 86 LEU A C 1
ATOM 751 O O . LEU A 1 86 ? 9.775 6.844 4.288 1.00 95.94 86 LEU A O 1
ATOM 755 N N . GLY A 1 87 ? 9.872 6.424 2.065 1.00 93.81 87 GLY A N 1
ATOM 756 C CA . GLY A 1 87 ? 11.326 6.418 1.898 1.00 93.81 87 GLY A CA 1
ATOM 757 C C . GLY A 1 87 ? 11.971 5.040 2.093 1.00 93.81 87 GLY A C 1
ATOM 758 O O . GLY A 1 87 ? 13.176 4.968 2.293 1.00 93.81 87 GLY A O 1
ATOM 759 N N . HIS A 1 88 ? 11.183 3.961 2.066 1.00 91.88 88 HIS A N 1
ATOM 760 C CA . HIS A 1 88 ? 11.661 2.572 2.175 1.00 91.88 88 HIS A CA 1
ATOM 761 C C . HIS A 1 88 ? 12.158 2.008 0.850 1.00 91.88 88 HIS A C 1
ATOM 763 O O . HIS A 1 88 ? 12.942 1.065 0.830 1.00 91.88 88 HIS A O 1
ATOM 769 N N . ILE A 1 89 ? 11.652 2.557 -0.251 1.00 91.00 89 ILE A N 1
ATOM 770 C CA . ILE A 1 89 ? 12.019 2.171 -1.607 1.00 91.00 89 ILE A CA 1
ATOM 771 C C . ILE A 1 89 ? 12.596 3.419 -2.246 1.00 91.00 89 ILE A C 1
ATOM 773 O O . ILE A 1 89 ? 11.905 4.432 -2.378 1.00 91.00 89 ILE A O 1
ATOM 777 N N . GLU A 1 90 ? 13.877 3.354 -2.585 1.00 82.38 90 GLU A N 1
ATOM 778 C CA . GLU A 1 90 ?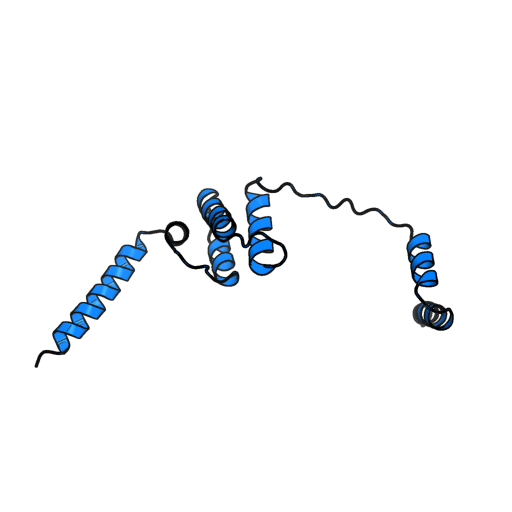 14.506 4.404 -3.366 1.00 82.38 90 GLU A CA 1
ATOM 779 C C . GLU A 1 90 ? 13.857 4.435 -4.748 1.00 82.38 90 GLU A C 1
ATOM 781 O O . GLU A 1 90 ? 13.528 3.393 -5.319 1.00 82.38 90 GLU A O 1
ATOM 786 N N . ASP A 1 91 ? 13.667 5.634 -5.296 1.00 65.94 91 ASP A N 1
ATOM 787 C CA . ASP A 1 91 ? 13.414 5.740 -6.722 1.00 65.94 91 ASP A CA 1
ATOM 788 C C . ASP A 1 91 ? 14.666 5.207 -7.420 1.00 65.94 91 ASP A C 1
ATOM 790 O O . ASP A 1 91 ? 15.656 5.928 -7.574 1.00 65.94 91 ASP A O 1
ATOM 794 N N . GLU A 1 92 ? 14.624 3.945 -7.852 1.00 63.31 92 GLU A N 1
ATOM 795 C CA . GLU A 1 92 ? 15.442 3.497 -8.965 1.00 63.31 92 GLU A CA 1
ATOM 796 C C . GLU A 1 92 ? 15.085 4.436 -10.115 1.00 63.31 92 GLU A C 1
ATOM 798 O O . GLU A 1 92 ? 14.074 4.285 -10.805 1.00 63.31 92 GLU A O 1
ATOM 803 N N . LYS A 1 93 ? 15.868 5.505 -10.261 1.00 57.84 93 LYS A N 1
ATOM 804 C CA . LYS A 1 93 ? 15.858 6.310 -11.466 1.00 57.84 93 LYS A CA 1
ATOM 805 C C . LYS A 1 93 ? 16.328 5.353 -12.542 1.00 57.84 93 LYS A C 1
ATOM 807 O O . LYS A 1 93 ? 17.530 5.174 -12.704 1.00 57.84 93 LYS A O 1
ATOM 812 N N . GLU A 1 94 ? 15.390 4.704 -13.224 1.00 58.56 94 GLU A N 1
ATOM 813 C CA . GLU A 1 94 ? 15.679 4.022 -14.474 1.00 58.56 94 GLU A CA 1
ATOM 814 C C . GLU A 1 94 ? 16.310 5.080 -15.379 1.00 58.56 94 GLU A C 1
ATOM 816 O O . GLU A 1 94 ? 15.651 5.994 -15.884 1.00 58.56 94 GLU A O 1
ATOM 821 N N . GLU A 1 95 ? 17.636 5.042 -15.465 1.00 56.50 95 GLU A N 1
ATOM 822 C CA . GLU A 1 95 ? 18.398 5.950 -16.292 1.00 56.50 95 GLU A CA 1
ATOM 823 C C . GLU A 1 95 ? 18.071 5.568 -17.731 1.00 56.50 95 GLU A C 1
ATOM 825 O O . GLU A 1 95 ? 18.544 4.561 -18.259 1.00 56.50 95 GLU A O 1
A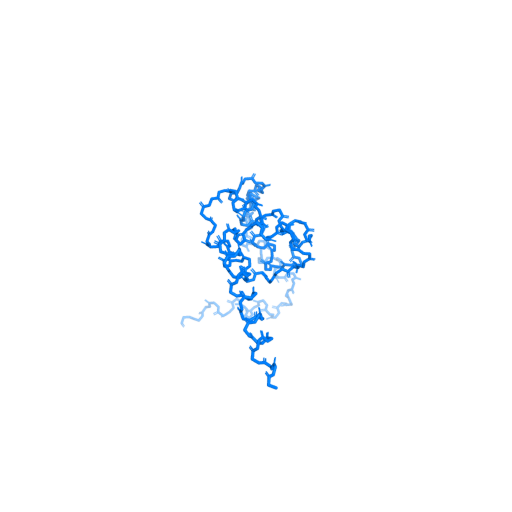TOM 830 N N . TYR A 1 96 ? 17.175 6.337 -18.349 1.00 63.66 96 TYR A N 1
ATOM 831 C CA . TYR A 1 96 ? 16.841 6.163 -19.751 1.00 63.66 96 TYR A CA 1
ATOM 832 C C . TYR A 1 96 ? 18.107 6.370 -20.571 1.00 63.66 96 TYR A C 1
ATOM 834 O O . TYR A 1 96 ? 18.524 7.500 -20.840 1.00 63.66 96 TYR A O 1
ATOM 842 N N . ILE A 1 97 ? 18.710 5.266 -20.995 1.00 72.88 97 ILE A N 1
ATOM 843 C CA . ILE A 1 97 ? 19.819 5.311 -21.930 1.00 72.88 97 ILE A CA 1
ATOM 844 C C . ILE A 1 97 ? 19.249 5.847 -23.240 1.00 72.88 97 ILE A C 1
ATOM 846 O O . ILE A 1 97 ? 18.335 5.265 -23.831 1.00 72.88 97 ILE A O 1
ATOM 850 N N . GLN A 1 98 ? 19.758 6.984 -23.702 1.00 75.88 98 GLN A N 1
ATOM 851 C CA . GLN A 1 98 ? 19.389 7.509 -25.009 1.00 75.88 98 GLN A CA 1
ATOM 852 C C . GLN A 1 98 ? 20.002 6.611 -26.075 1.00 75.88 98 GLN A C 1
ATOM 854 O O . GLN A 1 98 ? 21.180 6.721 -26.404 1.00 75.88 98 GLN A O 1
ATOM 859 N N . ILE A 1 99 ? 19.190 5.700 -26.607 1.00 80.31 99 ILE A N 1
ATOM 860 C CA . ILE A 1 99 ? 19.607 4.820 -27.691 1.00 80.31 99 ILE A CA 1
ATOM 861 C C . ILE A 1 99 ? 19.578 5.625 -28.999 1.00 80.31 99 ILE A C 1
ATOM 863 O O . ILE A 1 99 ? 18.518 6.139 -29.380 1.00 80.31 99 ILE A O 1
ATOM 867 N N . PRO A 1 100 ? 20.705 5.744 -29.725 1.00 88.31 100 PRO A N 1
ATOM 868 C CA . PRO A 1 100 ? 20.719 6.389 -31.029 1.00 88.31 100 PRO A CA 1
ATOM 869 C C . PRO A 1 100 ? 19.731 5.711 -31.980 1.00 88.31 100 PRO A C 1
ATOM 871 O O . PRO A 1 100 ? 19.701 4.485 -32.097 1.00 88.31 100 PRO A O 1
ATOM 874 N N . LYS A 1 101 ? 18.958 6.508 -32.727 1.00 80.69 101 LYS A N 1
ATOM 875 C CA . LYS A 1 101 ? 17.984 5.992 -33.708 1.00 80.69 101 LYS A CA 1
ATOM 876 C C . LYS A 1 101 ? 18.608 5.027 -34.724 1.00 80.69 101 LYS A C 1
ATOM 878 O O . LYS A 1 101 ? 17.922 4.125 -35.193 1.00 80.69 101 LYS A O 1
ATOM 883 N N . SER A 1 102 ? 19.889 5.204 -35.052 1.00 82.44 102 SER A N 1
ATOM 884 C CA . SER A 1 102 ? 20.643 4.310 -35.936 1.00 82.44 102 SER A CA 1
ATOM 885 C C . SER A 1 102 ? 20.725 2.885 -35.395 1.00 82.44 102 SER A C 1
ATOM 887 O O . SER A 1 102 ? 20.494 1.951 -36.155 1.00 82.44 102 SER A O 1
ATOM 889 N N . LEU A 1 103 ? 20.980 2.724 -34.095 1.00 84.19 103 LEU A N 1
ATOM 890 C CA . LEU A 1 103 ? 21.104 1.419 -33.451 1.00 84.19 103 LEU A CA 1
ATOM 891 C C . LEU A 1 103 ? 19.748 0.705 -33.386 1.00 84.19 103 LEU A C 1
ATOM 893 O O . LEU A 1 103 ? 19.657 -0.484 -33.671 1.00 84.19 103 LEU A O 1
ATOM 897 N N . ILE A 1 104 ? 18.673 1.450 -33.108 1.00 83.12 104 ILE A N 1
ATOM 898 C CA . ILE A 1 104 ? 17.299 0.920 -33.155 1.00 83.12 104 ILE A CA 1
ATOM 899 C C . ILE A 1 104 ? 16.959 0.448 -34.577 1.00 83.12 104 ILE A C 1
ATOM 901 O O . ILE A 1 104 ? 16.396 -0.628 -34.759 1.00 83.12 104 ILE A O 1
ATOM 905 N N . ALA A 1 105 ? 17.318 1.237 -35.594 1.00 82.19 105 ALA A N 1
ATOM 906 C CA . ALA A 1 105 ? 17.067 0.907 -36.996 1.00 82.19 105 ALA A CA 1
ATOM 907 C C . ALA A 1 105 ? 17.932 -0.255 -37.513 1.00 82.19 105 ALA A C 1
ATOM 909 O O . ALA A 1 105 ? 17.538 -0.942 -38.452 1.00 82.19 105 ALA A O 1
ATOM 910 N N . GLU A 1 106 ? 19.126 -0.453 -36.959 1.00 83.75 106 GLU A N 1
ATOM 911 C CA . GLU A 1 106 ? 19.981 -1.605 -37.250 1.00 83.75 106 GLU A CA 1
ATOM 912 C C . GLU A 1 106 ? 19.429 -2.879 -36.609 1.00 83.75 106 GLU A C 1
ATOM 914 O O . GLU A 1 106 ? 19.247 -3.872 -37.305 1.00 83.75 106 GLU A O 1
ATOM 919 N N . TYR A 1 107 ? 19.056 -2.823 -35.329 1.00 82.12 107 TYR A N 1
ATOM 920 C CA . TYR A 1 107 ? 18.406 -3.934 -34.634 1.00 82.12 107 TYR A CA 1
ATOM 921 C C . TYR A 1 107 ? 17.099 -4.354 -35.321 1.00 82.12 107 TYR A C 1
ATOM 923 O O . TYR A 1 107 ? 16.865 -5.536 -35.560 1.00 82.12 107 TYR A O 1
ATOM 931 N N . ALA A 1 108 ? 16.267 -3.383 -35.711 1.00 81.38 108 ALA A N 1
ATOM 932 C CA . ALA A 1 108 ? 15.044 -3.655 -36.460 1.00 81.38 108 ALA A CA 1
ATOM 933 C C . ALA A 1 108 ? 15.329 -4.319 -37.817 1.00 81.38 108 ALA A C 1
ATOM 935 O O . ALA A 1 108 ? 14.608 -5.234 -38.191 1.00 81.38 108 ALA A O 1
ATOM 936 N N . ARG A 1 109 ? 16.394 -3.914 -38.525 1.00 79.88 109 ARG A N 1
ATOM 937 C CA . ARG A 1 109 ? 16.825 -4.564 -39.776 1.00 79.88 109 ARG A CA 1
ATOM 938 C C . ARG A 1 109 ? 17.340 -5.984 -39.572 1.00 79.88 109 ARG A C 1
ATOM 940 O O . ARG A 1 109 ? 17.149 -6.809 -40.445 1.00 79.88 109 ARG A O 1
ATOM 947 N N . GLN A 1 110 ? 17.988 -6.274 -38.448 1.00 78.56 110 GLN A N 1
ATOM 948 C CA . GLN A 1 110 ? 18.461 -7.629 -38.143 1.00 78.56 110 GLN A CA 1
ATOM 949 C C . GLN A 1 110 ? 17.318 -8.590 -37.781 1.00 78.56 110 GLN A C 1
ATOM 951 O O . GLN A 1 110 ? 17.471 -9.797 -37.928 1.00 78.56 110 GLN A O 1
ATOM 956 N N . MET A 1 111 ? 16.190 -8.060 -37.299 1.00 73.81 111 MET A N 1
ATOM 957 C CA . MET A 1 111 ? 15.040 -8.840 -36.826 1.00 73.81 111 MET A CA 1
ATOM 958 C C . MET A 1 111 ? 13.863 -8.886 -37.813 1.00 73.81 111 MET A C 1
ATOM 960 O O . MET A 1 111 ? 12.913 -9.633 -37.586 1.00 73.81 111 MET A O 1
ATOM 964 N N . MET A 1 112 ? 13.889 -8.073 -38.871 1.00 65.94 112 MET A N 1
ATOM 965 C CA . MET A 1 112 ? 12.880 -8.042 -39.933 1.00 65.94 112 MET A CA 1
ATOM 966 C C . MET A 1 112 ? 13.504 -8.566 -41.225 1.00 65.94 112 MET A C 1
ATOM 968 O O . MET A 1 112 ? 14.570 -8.092 -41.607 1.00 65.94 112 MET A O 1
ATOM 972 N N . ASP A 1 113 ? 12.831 -9.481 -41.924 1.00 64.00 113 ASP A N 1
ATOM 973 C CA . ASP A 1 113 ? 13.203 -9.801 -43.306 1.00 64.00 113 ASP A CA 1
ATOM 974 C C . ASP A 1 113 ? 13.080 -8.536 -44.179 1.00 64.00 113 ASP A C 1
ATOM 976 O O . ASP A 1 113 ? 12.202 -7.689 -43.963 1.00 64.00 113 ASP A O 1
ATOM 980 N N . ASP A 1 114 ? 13.967 -8.400 -45.171 1.00 60.31 114 ASP A N 1
ATOM 981 C CA . ASP A 1 114 ? 14.156 -7.179 -45.974 1.00 60.31 114 ASP A CA 1
ATOM 982 C C . ASP A 1 114 ? 12.847 -6.615 -46.578 1.00 60.31 114 ASP A C 1
ATOM 984 O O . ASP A 1 114 ? 12.707 -5.398 -46.747 1.00 60.31 114 ASP A O 1
ATOM 988 N N . GLU A 1 115 ? 11.856 -7.468 -46.865 1.00 59.62 115 GLU A N 1
ATOM 989 C CA . GLU A 1 115 ? 10.561 -7.067 -47.433 1.00 59.62 115 GLU A CA 1
ATOM 990 C C . GLU A 1 115 ? 9.681 -6.248 -46.465 1.00 59.62 115 GLU A C 1
ATOM 992 O O . GLU A 1 115 ? 8.984 -5.317 -46.891 1.00 59.62 115 GLU A O 1
ATOM 997 N N . ASP A 1 116 ? 9.731 -6.525 -45.159 1.00 58.69 116 ASP A N 1
ATOM 998 C CA . ASP A 1 116 ? 8.877 -5.861 -44.166 1.00 58.69 116 ASP A CA 1
ATOM 999 C C . ASP A 1 116 ? 9.432 -4.496 -43.733 1.00 58.69 116 ASP A C 1
ATOM 1001 O O . ASP A 1 116 ? 8.669 -3.545 -43.498 1.00 58.69 116 ASP A O 1
ATOM 1005 N N . PHE A 1 117 ? 10.760 -4.342 -43.720 1.00 57.44 117 PHE A N 1
ATOM 1006 C CA . PHE A 1 117 ? 11.418 -3.077 -43.383 1.00 57.44 117 PHE A CA 1
ATOM 1007 C C . PHE A 1 117 ? 11.117 -1.978 -44.419 1.00 57.44 117 PHE A C 1
ATOM 1009 O O . PHE A 1 117 ? 10.810 -0.831 -44.066 1.00 57.44 117 PHE A O 1
ATOM 1016 N N . VAL A 1 118 ? 11.116 -2.330 -45.712 1.00 59.78 118 VAL A N 1
ATOM 1017 C CA . VAL A 1 118 ? 10.781 -1.409 -46.815 1.00 59.78 118 VAL A CA 1
ATOM 1018 C C . VAL A 1 118 ? 9.340 -0.906 -46.692 1.00 59.78 118 VAL A C 1
ATOM 1020 O O . VAL A 1 118 ? 9.069 0.286 -46.861 1.00 59.78 118 VAL A O 1
ATOM 1023 N N . LYS A 1 119 ? 8.399 -1.780 -46.325 1.00 58.38 119 LYS A N 1
ATOM 1024 C CA . LYS A 1 119 ? 6.977 -1.435 -46.175 1.00 58.38 119 LYS A CA 1
ATOM 1025 C C . LYS A 1 119 ? 6.719 -0.499 -44.990 1.00 58.38 119 LYS A C 1
ATOM 1027 O O . LYS A 1 119 ? 5.838 0.363 -45.079 1.00 58.38 119 LYS A O 1
ATOM 1032 N N . TYR A 1 120 ? 7.493 -0.632 -43.911 1.00 59.56 120 TYR A N 1
ATOM 1033 C CA . TYR A 1 120 ? 7.420 0.246 -42.742 1.00 59.56 120 TYR A CA 1
ATOM 1034 C C . TYR A 1 120 ? 7.922 1.663 -43.063 1.00 59.56 120 TYR A C 1
ATOM 1036 O O . TYR A 1 120 ? 7.235 2.646 -42.777 1.00 59.56 120 TYR A O 1
ATOM 1044 N N . ASN A 1 121 ? 9.059 1.776 -43.757 1.00 59.06 121 ASN A N 1
ATOM 1045 C CA . ASN A 1 121 ? 9.630 3.070 -44.151 1.00 59.06 121 ASN A CA 1
ATOM 1046 C C . ASN A 1 121 ? 8.782 3.815 -45.202 1.00 59.06 121 ASN A C 1
ATOM 1048 O O . ASN A 1 121 ? 8.737 5.044 -45.216 1.00 59.06 121 ASN A O 1
ATOM 1052 N N . MET A 1 122 ? 8.049 3.087 -46.049 1.00 55.62 122 MET A N 1
ATOM 1053 C CA . MET A 1 122 ? 7.197 3.660 -47.103 1.00 55.62 122 MET A CA 1
ATOM 1054 C C . MET A 1 122 ? 5.852 4.210 -46.591 1.00 55.62 122 MET A C 1
ATOM 1056 O O . MET A 1 122 ? 5.193 4.980 -47.292 1.00 55.62 122 MET A O 1
ATOM 1060 N N . ARG A 1 123 ? 5.420 3.864 -45.368 1.00 55.34 123 ARG A N 1
ATOM 1061 C CA . ARG A 1 123 ? 4.172 4.396 -44.778 1.00 55.34 123 ARG A CA 1
ATOM 1062 C C . ARG A 1 123 ? 4.317 5.808 -44.204 1.00 55.34 123 ARG A C 1
ATOM 1064 O O . ARG A 1 123 ? 3.315 6.509 -44.109 1.00 55.34 123 ARG A O 1
ATOM 1071 N N . GLY A 1 124 ? 5.536 6.250 -43.887 1.00 52.78 124 GLY A N 1
ATOM 1072 C CA . GLY A 1 124 ? 5.814 7.591 -43.353 1.00 52.78 124 GLY A CA 1
ATOM 1073 C C . GLY A 1 1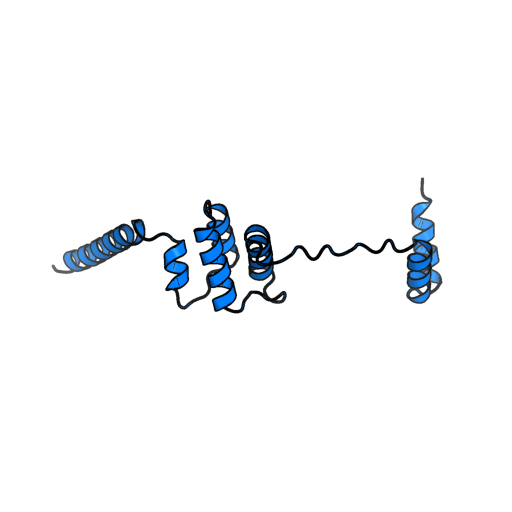24 ? 5.859 8.720 -44.393 1.00 52.78 124 GLY A C 1
ATOM 1074 O O . GLY A 1 124 ? 6.006 9.877 -44.011 1.00 52.78 124 GLY A O 1
ATOM 1075 N N . GLN A 1 125 ? 5.745 8.414 -45.692 1.00 52.28 125 GLN A N 1
ATOM 1076 C CA . GLN A 1 125 ? 5.853 9.403 -46.779 1.00 52.28 125 GLN A CA 1
ATOM 1077 C C . GLN A 1 125 ? 4.533 9.743 -47.485 1.00 52.28 125 GLN A C 1
ATOM 1079 O O . GLN A 1 125 ? 4.534 10.505 -48.451 1.00 52.28 125 GLN A O 1
ATOM 1084 N N . ARG A 1 126 ? 3.392 9.233 -47.013 1.00 47.31 126 ARG A N 1
ATOM 1085 C CA . ARG A 1 126 ? 2.089 9.655 -47.542 1.00 47.31 126 ARG A CA 1
ATOM 1086 C C . ARG A 1 126 ? 1.649 10.953 -46.862 1.00 47.31 126 ARG A C 1
ATOM 1088 O O . ARG A 1 126 ? 1.054 10.914 -45.789 1.00 47.31 126 ARG A O 1
ATOM 1095 N N . LYS A 1 127 ? 2.017 12.080 -47.479 1.00 45.50 127 LYS A N 1
ATOM 1096 C CA . LYS A 1 127 ? 1.279 13.346 -47.361 1.00 45.50 127 LYS A CA 1
ATOM 1097 C C . LYS A 1 127 ? -0.039 13.251 -48.120 1.00 45.50 127 LYS A C 1
ATOM 1099 O O . LYS A 1 127 ? -0.046 12.568 -49.169 1.00 45.50 127 LYS A O 1
#

Sequence (127 aa):
MEHDGVLQSILQAYAEHRKRHRKMSEFEYLQDTPYLYSSDYLRELYRGADTKEKKQKLFDYIQRFEVNDKEYRGYYSLYEQIGRELGHIEDEKEEYIQIPKSLIAEYARQMMDDEDFVKYNMRGQRK